Protein AF-A0A7S1D528-F1 (afdb_monomer_lite)

Secondary structure (DSSP, 8-state):
--SS-SEEEE-TTSEEEEEEEEE-TTS-EEEEEEEEEEE-SS-EEEEEE---SSSTTEEEEEETTS-EEEEE--HHHHHHHHHHH----TTTTTT--S--B-BTT-SS-BS-GGGTB--TTTT--TT-TTSPPPHHHHHHHSPPPEEEEE---SS--------SS---S----TT-

Radius of gyration: 17.5 Å; chains: 1; bounding box: 36×32×66 Å

Foldseek 3Di:
DAPPQWDWDFFQQQWIWIWGWFQDPVRDTDIDTQATQFRAPFGWQEKDAPADPQQHAWIWTFGQVQKIWIFGFALCSVLCSCQGRVDDCPPNRPPGQNWWFAAPPDRFTASDCVVRGDPPCVPVDPPCSDDRDDPVCRHGTRYTHTDDMDHDDPDGDNYDDDDNDDDDPPPDPVPD

pLDDT: mean 82.01, std 15.54, range [39.47, 97.5]

Structure (mmCIF, N/CA/C/O backbone):
data_AF-A0A7S1D528-F1
#
_entry.id   AF-A0A7S1D528-F1
#
loop_
_atom_site.group_PDB
_atom_site.id
_atom_site.type_symbol
_atom_site.label_atom_id
_atom_site.label_alt_id
_atom_site.label_comp_id
_atom_site.label_asym_id
_atom_site.label_entity_id
_atom_site.label_seq_id
_atom_site.pdbx_PDB_ins_code
_atom_site.Cartn_x
_atom_site.Cartn_y
_atom_site.Cartn_z
_atom_site.occupancy
_atom_site.B_iso_or_equiv
_atom_site.auth_seq_id
_atom_site.auth_comp_id
_atom_site.auth_asym_id
_atom_site.auth_atom_id
_atom_site.pdbx_PDB_model_num
ATOM 1 N N . ALA A 1 1 ? -8.514 2.076 -2.878 1.00 61.19 1 ALA A N 1
ATOM 2 C CA . ALA A 1 1 ? -9.758 2.437 -2.170 1.00 61.19 1 ALA A CA 1
ATOM 3 C C . ALA A 1 1 ? -10.877 2.529 -3.195 1.00 61.19 1 ALA A C 1
ATOM 5 O O . ALA A 1 1 ? -10.924 3.495 -3.941 1.00 61.19 1 ALA A O 1
ATOM 6 N N . PHE A 1 2 ? -11.713 1.496 -3.311 1.00 60.75 2 PHE A N 1
ATOM 7 C CA . PHE A 1 2 ? -12.738 1.449 -4.363 1.00 60.75 2 PHE A CA 1
ATOM 8 C C . PHE A 1 2 ? -13.886 2.442 -4.105 1.00 60.75 2 PHE A C 1
ATOM 10 O O . PHE A 1 2 ? -14.416 3.020 -5.044 1.00 60.75 2 PHE A O 1
ATOM 17 N N . ALA A 1 3 ? -14.220 2.693 -2.834 1.00 72.25 3 ALA A N 1
ATOM 18 C CA . ALA A 1 3 ? -15.329 3.566 -2.440 1.00 72.25 3 ALA A CA 1
ATOM 19 C C . ALA A 1 3 ? -14.932 4.627 -1.391 1.00 72.25 3 ALA A C 1
ATOM 21 O O . ALA A 1 3 ? -15.750 5.020 -0.568 1.00 72.25 3 ALA A O 1
ATOM 22 N N . GLY A 1 4 ? -13.664 5.063 -1.379 1.00 81.31 4 GLY A N 1
ATOM 23 C CA . GLY A 1 4 ? -13.178 6.036 -0.384 1.00 81.31 4 GLY A CA 1
ATOM 24 C C . GLY A 1 4 ? -13.053 5.478 1.041 1.00 81.31 4 GLY A C 1
ATOM 25 O O . GLY A 1 4 ? -13.053 6.232 2.002 1.00 81.31 4 GLY A O 1
ATOM 26 N N . GLU A 1 5 ? -12.944 4.157 1.170 1.00 86.69 5 GLU A N 1
ATOM 27 C CA . GLU A 1 5 ? -12.932 3.423 2.447 1.00 86.69 5 GLU A CA 1
ATOM 28 C C . GLU A 1 5 ? -11.671 3.667 3.297 1.00 86.69 5 GLU A C 1
ATOM 30 O O . GLU A 1 5 ? -11.678 3.477 4.507 1.00 86.69 5 GLU A O 1
ATOM 35 N N . TYR A 1 6 ? -10.572 4.065 2.658 1.00 92.75 6 TYR A N 1
ATOM 36 C CA . TYR A 1 6 ? -9.285 4.328 3.293 1.00 92.75 6 TYR A CA 1
ATOM 37 C C . TYR A 1 6 ? -8.448 5.251 2.400 1.00 92.75 6 TYR A C 1
ATOM 39 O O . TYR A 1 6 ? -8.694 5.373 1.195 1.00 92.75 6 TYR A O 1
ATOM 47 N N . LEU A 1 7 ? -7.435 5.875 2.989 1.00 94.94 7 LEU A N 1
ATOM 48 C CA . LEU A 1 7 ? -6.466 6.734 2.323 1.00 94.94 7 LEU A CA 1
ATOM 49 C C . LEU A 1 7 ? -5.149 5.978 2.129 1.00 94.94 7 LEU A C 1
ATOM 51 O O . LEU A 1 7 ? -4.706 5.228 2.996 1.00 94.94 7 LEU A O 1
ATOM 55 N N . LEU A 1 8 ? -4.515 6.195 0.982 1.00 95.88 8 LEU A N 1
ATOM 56 C CA . LEU A 1 8 ? -3.181 5.693 0.680 1.00 95.88 8 LEU A CA 1
ATOM 57 C C . LEU A 1 8 ? -2.238 6.874 0.500 1.00 95.88 8 LEU A C 1
ATOM 59 O O . LEU A 1 8 ? -2.582 7.833 -0.190 1.00 95.88 8 LEU A O 1
ATOM 63 N N . THR A 1 9 ? -1.051 6.786 1.085 1.00 97.00 9 THR A N 1
ATOM 64 C CA . THR A 1 9 ? -0.009 7.807 0.951 1.00 97.00 9 THR A CA 1
ATOM 65 C C . THR A 1 9 ? 1.320 7.158 0.616 1.00 97.00 9 THR A C 1
ATOM 67 O O . THR A 1 9 ? 1.606 6.064 1.095 1.00 97.00 9 THR A O 1
ATOM 70 N N . VAL A 1 10 ? 2.150 7.859 -0.147 1.00 97.38 10 VAL A N 1
ATOM 71 C CA . VAL A 1 10 ? 3.562 7.526 -0.366 1.00 97.38 10 VAL A CA 1
ATOM 72 C C . VAL A 1 10 ? 4.434 8.693 0.079 1.00 97.38 10 VAL A C 1
ATOM 74 O O . VAL A 1 10 ? 3.940 9.817 0.176 1.00 97.38 10 VAL A O 1
ATOM 77 N N . SER A 1 11 ? 5.695 8.423 0.398 1.00 96.19 11 SER A N 1
ATOM 78 C CA . SER A 1 11 ? 6.617 9.419 0.938 1.00 96.19 11 SER A CA 1
ATOM 79 C C . SER A 1 11 ? 8.074 9.096 0.582 1.00 96.19 11 SER A C 1
ATOM 81 O O . SER A 1 11 ? 8.428 7.956 0.267 1.00 96.19 11 SER A O 1
ATOM 83 N N . ASN A 1 12 ? 8.934 10.111 0.695 1.00 95.88 12 ASN A N 1
ATOM 84 C CA . ASN A 1 12 ? 10.395 10.016 0.599 1.00 95.88 12 ASN A CA 1
ATOM 85 C C . ASN A 1 12 ? 11.033 9.224 1.753 1.00 95.88 12 ASN A C 1
ATOM 87 O O . ASN A 1 12 ? 12.225 8.954 1.737 1.00 95.88 12 ASN A O 1
ATOM 91 N N . ASP A 1 13 ? 10.254 8.814 2.756 1.00 95.31 13 ASP A N 1
ATOM 92 C CA . ASP A 1 13 ? 10.697 7.825 3.747 1.00 95.31 13 ASP A CA 1
ATOM 93 C C . ASP A 1 13 ? 10.631 6.377 3.225 1.00 95.31 13 ASP A C 1
ATOM 95 O O . ASP A 1 13 ? 10.804 5.436 3.997 1.00 95.31 13 ASP A O 1
ATOM 99 N N . GLN A 1 14 ? 10.377 6.210 1.920 1.00 95.75 14 GLN A N 1
ATOM 100 C CA . GLN A 1 14 ? 10.372 4.932 1.207 1.00 95.75 14 GLN A CA 1
ATOM 101 C C . GLN A 1 14 ? 9.208 4.020 1.623 1.00 95.75 14 GLN A C 1
ATOM 103 O O . GLN A 1 14 ? 9.248 2.806 1.410 1.00 95.75 14 GLN A O 1
ATOM 108 N N . THR A 1 15 ? 8.137 4.593 2.190 1.00 95.94 15 THR A N 1
ATOM 109 C CA . THR A 1 15 ? 6.947 3.844 2.610 1.00 95.94 15 THR A CA 1
ATOM 110 C C . THR A 1 15 ? 5.689 4.235 1.845 1.00 95.94 15 THR A C 1
ATOM 112 O O . THR A 1 15 ? 5.389 5.407 1.609 1.00 95.94 15 THR A O 1
ATOM 115 N N . CYS A 1 16 ? 4.915 3.219 1.472 1.00 97.38 16 CYS A N 1
ATOM 116 C CA . CYS A 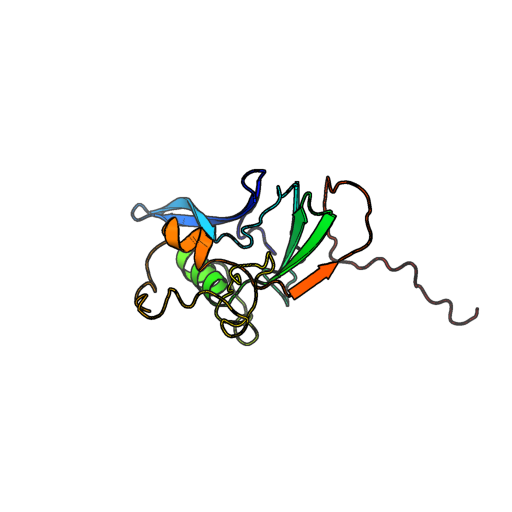1 16 ? 3.509 3.344 1.127 1.00 97.38 16 CYS A CA 1
ATOM 117 C C . CYS A 1 16 ? 2.713 2.984 2.376 1.00 97.38 16 CYS A C 1
ATOM 119 O O . CYS A 1 16 ? 2.921 1.904 2.924 1.00 97.38 16 CYS A O 1
ATOM 121 N N . ARG A 1 17 ? 1.791 3.846 2.803 1.00 97.50 17 ARG A N 1
ATOM 122 C CA . ARG A 1 17 ? 1.001 3.692 4.032 1.00 97.50 17 ARG A CA 1
ATOM 123 C C . ARG A 1 17 ? -0.487 3.671 3.719 1.00 97.50 17 ARG A C 1
ATOM 125 O O . ARG A 1 17 ? -0.956 4.388 2.834 1.00 97.50 17 ARG A O 1
ATOM 132 N N . LEU A 1 18 ? -1.219 2.854 4.463 1.00 96.31 18 LEU A N 1
ATOM 133 C CA . LEU A 1 18 ? -2.670 2.765 4.441 1.00 96.31 18 LEU A CA 1
ATOM 134 C C . LEU A 1 18 ? -3.224 3.341 5.740 1.00 96.31 18 LEU A C 1
ATOM 136 O O . LEU A 1 18 ? -2.932 2.833 6.821 1.00 96.31 18 LEU A O 1
ATOM 140 N N . TRP A 1 19 ? -4.084 4.345 5.611 1.00 95.81 19 TRP A N 1
ATOM 141 C CA . TRP A 1 19 ? -4.771 5.005 6.715 1.00 95.81 19 TRP A CA 1
ATOM 142 C C . TRP A 1 19 ? -6.266 4.752 6.620 1.00 95.81 19 TRP A C 1
ATOM 144 O O . TRP A 1 19 ? -6.842 4.941 5.550 1.00 95.81 19 TRP A O 1
ATOM 154 N N . ALA A 1 20 ? -6.914 4.379 7.716 1.00 93.88 20 ALA A N 1
ATOM 155 C CA . ALA A 1 20 ? -8.361 4.187 7.722 1.00 93.88 20 ALA A CA 1
ATOM 156 C C . ALA A 1 20 ? -8.996 4.727 9.013 1.00 93.88 20 ALA A C 1
ATOM 158 O O . ALA A 1 20 ? -8.311 4.817 10.041 1.00 93.88 20 ALA A O 1
ATOM 159 N N . PRO A 1 21 ? -10.287 5.098 8.970 1.00 92.19 21 PRO A N 1
ATOM 160 C CA . PRO A 1 21 ? -11.018 5.529 10.151 1.00 92.19 21 PRO A CA 1
ATOM 161 C C . PRO A 1 21 ? -11.249 4.346 11.092 1.00 92.19 21 PRO A C 1
ATOM 163 O O . PRO A 1 21 ? -11.752 3.309 10.679 1.00 92.19 21 PRO A O 1
ATOM 166 N N . VAL A 1 22 ? -10.913 4.508 12.367 1.00 90.50 22 VAL A N 1
ATOM 167 C CA . VAL A 1 22 ? -11.132 3.517 13.423 1.00 90.50 22 VAL A CA 1
ATOM 168 C C . VAL A 1 22 ? -11.979 4.132 14.524 1.00 90.50 22 VAL A C 1
ATOM 170 O O . VAL A 1 22 ? -11.759 5.273 14.941 1.00 90.50 22 VAL A O 1
ATOM 173 N N . LYS A 1 23 ? -12.949 3.371 15.034 1.00 86.75 23 LYS A N 1
ATOM 174 C CA . LYS A 1 23 ? -13.730 3.787 16.201 1.00 86.75 23 LYS A CA 1
ATOM 175 C C . LYS A 1 23 ? -12.905 3.630 17.474 1.00 86.75 23 LYS A C 1
ATOM 177 O O . LYS A 1 23 ? -12.508 2.528 17.843 1.00 86.75 23 LYS A O 1
ATOM 182 N N . SER A 1 24 ? -12.648 4.744 18.153 1.00 82.06 24 SER A N 1
ATOM 183 C CA . SER A 1 24 ? -12.014 4.732 19.473 1.00 82.06 24 SER A CA 1
ATOM 184 C C . SER A 1 24 ? -12.973 4.229 20.558 1.00 82.06 24 SER A C 1
ATOM 186 O O . SER A 1 24 ? -14.187 4.214 20.375 1.00 82.06 24 SER A O 1
ATOM 188 N N . VAL A 1 25 ? -12.434 3.938 21.747 1.00 80.81 25 VAL A N 1
ATOM 189 C CA . VAL A 1 25 ? -13.216 3.591 22.956 1.00 80.81 25 VAL A CA 1
ATOM 190 C C . VAL A 1 25 ? -14.259 4.665 23.308 1.00 80.81 25 VAL A C 1
ATOM 192 O O . VAL A 1 25 ? -15.269 4.379 23.938 1.00 80.81 25 VAL A O 1
ATOM 195 N N . SER A 1 26 ? -14.026 5.912 22.889 1.00 84.56 26 SER A N 1
ATOM 196 C CA . SER A 1 26 ? -14.948 7.034 23.094 1.00 84.56 26 SER A CA 1
ATOM 197 C C . SER A 1 26 ? -15.999 7.203 21.985 1.00 84.56 26 SER A C 1
ATOM 199 O O . SER A 1 26 ? -16.628 8.257 21.920 1.00 84.56 26 SER A O 1
ATOM 201 N N . GLU A 1 27 ? -16.146 6.224 21.080 1.00 82.00 27 GLU A N 1
ATOM 202 C CA . GLU A 1 27 ? -16.999 6.267 19.873 1.00 82.00 27 GLU A CA 1
ATOM 203 C C . GLU A 1 27 ? -16.666 7.409 18.895 1.00 82.00 27 GLU A C 1
ATOM 205 O O . GLU A 1 27 ? -17.393 7.671 17.937 1.00 82.00 27 GLU A O 1
ATOM 210 N N . LYS A 1 28 ? -15.534 8.090 19.098 1.00 88.62 28 LYS A N 1
ATOM 211 C CA . LYS A 1 28 ? -14.991 9.053 18.139 1.00 88.62 28 LYS A CA 1
ATOM 212 C C . LYS A 1 28 ? -14.183 8.329 17.077 1.00 88.62 28 LYS A C 1
ATOM 214 O O . LYS A 1 28 ? -13.365 7.469 17.415 1.00 88.62 28 LYS A O 1
ATOM 219 N N . GLU A 1 29 ? -14.385 8.727 15.829 1.00 89.69 29 GLU A N 1
ATOM 220 C CA . GLU A 1 29 ? -13.569 8.298 14.700 1.00 89.69 29 GLU A CA 1
ATOM 221 C C . GLU A 1 29 ? -12.180 8.942 14.775 1.00 89.69 29 GLU A C 1
ATOM 223 O O . GLU A 1 29 ? -12.050 10.157 14.941 1.00 89.69 29 GLU A O 1
ATOM 228 N N . VAL A 1 30 ? -11.144 8.115 14.665 1.00 92.06 30 VAL A N 1
ATOM 229 C CA . VAL A 1 30 ? -9.745 8.536 14.564 1.00 92.06 30 VAL A CA 1
ATOM 230 C C . VAL A 1 30 ? -9.093 7.830 13.384 1.00 92.06 30 VAL A C 1
ATOM 232 O O . VAL A 1 30 ? -9.333 6.649 13.158 1.00 92.06 30 VAL A O 1
ATOM 235 N N . TRP A 1 31 ? -8.271 8.541 12.620 1.00 93.12 31 TRP A N 1
ATOM 236 C CA . TRP A 1 31 ? -7.562 7.960 11.482 1.00 93.12 31 TRP A CA 1
ATOM 237 C C . TRP A 1 31 ? -6.231 7.387 11.944 1.00 93.12 31 TRP A C 1
ATOM 239 O O . TRP A 1 31 ? -5.423 8.101 12.537 1.00 93.12 31 TRP A O 1
ATOM 249 N N . LEU A 1 32 ? -6.016 6.100 11.684 1.00 93.75 32 LEU A N 1
ATOM 250 C CA . LEU A 1 32 ? -4.819 5.376 12.103 1.00 93.75 32 LEU A CA 1
ATOM 251 C C . LEU A 1 32 ? -4.155 4.700 10.907 1.00 93.75 32 LEU A C 1
ATOM 253 O O . LEU A 1 32 ? -4.828 4.306 9.952 1.00 93.75 32 LEU A O 1
ATOM 257 N N . GLU A 1 33 ? -2.834 4.558 10.978 1.00 95.31 33 GLU A N 1
ATOM 258 C CA . GLU A 1 33 ? -2.072 3.743 10.035 1.00 95.31 33 GLU A CA 1
ATOM 259 C C . GLU A 1 33 ? -2.346 2.266 10.330 1.00 95.31 33 GLU A C 1
ATOM 261 O O . GLU A 1 33 ? -2.093 1.794 11.438 1.00 95.31 33 GLU A O 1
ATOM 266 N N . LEU A 1 34 ? -2.890 1.542 9.351 1.00 94.00 34 LEU A N 1
ATOM 267 C CA . LEU A 1 34 ? -3.262 0.132 9.504 1.00 94.00 34 LEU A CA 1
ATOM 268 C C . LEU A 1 34 ? -2.339 -0.820 8.746 1.00 94.00 34 LEU A C 1
ATOM 270 O O . LEU A 1 34 ? -2.280 -2.003 9.075 1.00 94.00 34 LEU A O 1
ATOM 274 N N . ALA A 1 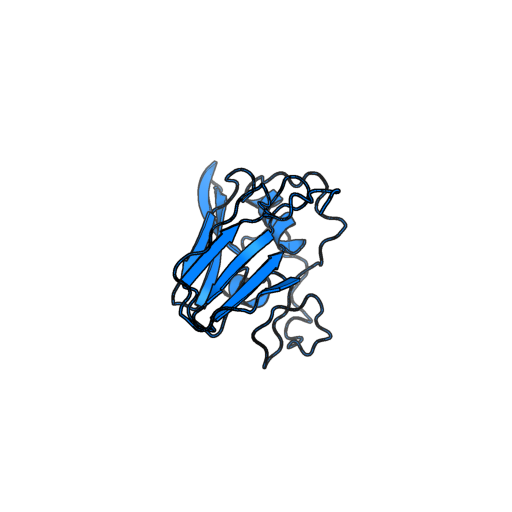35 ? -1.638 -0.332 7.724 1.00 94.88 35 ALA A N 1
ATOM 275 C CA . ALA A 1 35 ? -0.691 -1.142 6.975 1.00 94.88 35 ALA A CA 1
ATOM 276 C C . ALA A 1 35 ? 0.360 -0.288 6.264 1.00 94.88 35 ALA A C 1
ATOM 278 O O . ALA A 1 35 ? 0.104 0.865 5.913 1.00 94.88 35 ALA A O 1
ATOM 279 N N . ARG A 1 36 ? 1.502 -0.902 5.954 1.00 95.88 36 ARG A N 1
ATOM 280 C CA . ARG A 1 36 ? 2.476 -0.410 4.980 1.00 95.88 36 ARG A CA 1
ATOM 281 C C . ARG A 1 36 ? 2.510 -1.351 3.782 1.00 95.88 36 ARG A C 1
ATOM 283 O O . ARG A 1 36 ? 3.317 -2.274 3.784 1.00 95.88 36 ARG A O 1
ATOM 290 N N . PRO A 1 37 ? 1.660 -1.153 2.754 1.00 96.12 37 PRO A N 1
ATOM 291 C CA . PRO A 1 37 ? 1.657 -2.008 1.568 1.00 96.12 37 PRO A CA 1
ATOM 292 C C . PRO A 1 37 ? 3.038 -2.228 0.944 1.00 96.12 37 PRO A C 1
ATOM 294 O O . PRO A 1 37 ? 3.324 -3.322 0.463 1.00 96.12 37 PRO A O 1
ATOM 297 N N . GLN A 1 38 ? 3.900 -1.211 0.985 1.00 95.50 38 GLN A N 1
ATOM 298 C CA . GLN A 1 38 ? 5.264 -1.278 0.480 1.00 95.50 38 GLN A CA 1
ATOM 299 C C . GLN A 1 38 ? 6.208 -0.542 1.431 1.00 95.50 38 GLN A C 1
ATOM 301 O O . GLN A 1 38 ? 5.962 0.611 1.783 1.00 95.50 38 GLN A O 1
ATOM 306 N N . VAL A 1 39 ? 7.301 -1.203 1.798 1.00 93.38 39 VAL A N 1
ATOM 307 C CA . VAL A 1 39 ? 8.506 -0.578 2.346 1.00 93.38 39 VAL A CA 1
ATOM 308 C C . VAL A 1 39 ? 9.600 -0.852 1.326 1.00 93.38 39 VAL A C 1
ATOM 310 O O . VAL A 1 39 ? 9.816 -2.005 0.958 1.00 93.38 39 VAL A O 1
ATOM 313 N N . HIS A 1 40 ? 10.204 0.202 0.796 1.00 91.06 40 HIS A N 1
ATOM 314 C CA . HIS A 1 40 ? 11.130 0.126 -0.331 1.00 91.06 40 HIS A CA 1
ATOM 315 C C . HIS A 1 40 ? 12.527 0.612 0.060 1.00 91.06 40 HIS A C 1
ATOM 317 O O . HIS A 1 40 ? 12.73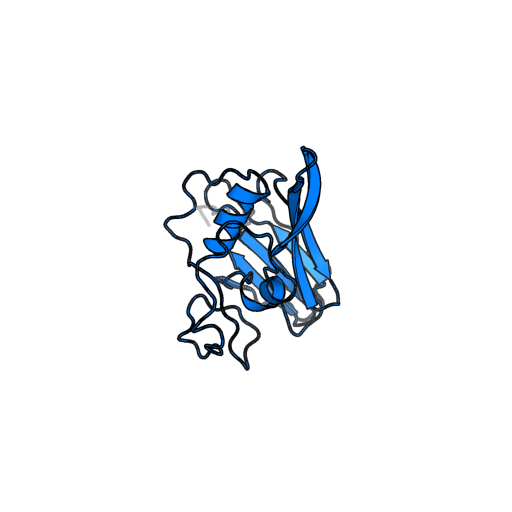4 1.072 1.176 1.00 91.06 40 HIS A O 1
ATOM 323 N N . GLY A 1 41 ? 13.479 0.499 -0.868 1.00 91.44 41 GLY A N 1
ATOM 324 C CA . GLY A 1 41 ? 14.820 1.092 -0.754 1.00 91.44 41 GLY A CA 1
ATOM 325 C C . GLY A 1 41 ? 14.997 2.397 -1.542 1.00 91.44 41 GLY A C 1
ATOM 326 O O . GLY A 1 41 ? 16.086 2.966 -1.554 1.00 91.44 41 GLY A O 1
ATOM 327 N N . TYR A 1 42 ? 13.945 2.842 -2.234 1.00 93.12 42 TYR A N 1
ATOM 328 C CA . TYR A 1 42 ? 13.915 4.063 -3.037 1.00 93.12 42 TYR A CA 1
ATOM 329 C C . TYR A 1 42 ? 12.722 4.919 -2.638 1.00 93.12 42 TYR A C 1
ATOM 331 O O . TYR A 1 42 ? 11.670 4.392 -2.262 1.00 93.12 42 TYR A O 1
ATOM 339 N N . ASP A 1 43 ? 12.874 6.230 -2.784 1.00 95.75 43 ASP A N 1
ATOM 340 C CA . ASP A 1 43 ? 11.818 7.198 -2.520 1.00 95.75 43 ASP A CA 1
ATOM 341 C C . ASP A 1 43 ? 10.595 6.889 -3.392 1.00 95.75 43 ASP A C 1
ATOM 343 O O . ASP A 1 43 ? 10.703 6.651 -4.601 1.00 95.75 43 ASP A O 1
ATOM 347 N N . LEU A 1 44 ? 9.419 6.846 -2.761 1.00 95.75 44 LEU A N 1
ATOM 348 C CA . LEU A 1 44 ? 8.160 6.609 -3.456 1.00 95.75 44 LEU A CA 1
ATOM 349 C C . LEU A 1 44 ? 7.562 7.952 -3.873 1.00 95.75 44 LEU A C 1
ATOM 351 O O . LEU A 1 44 ? 7.190 8.766 -3.030 1.00 95.75 44 LEU A O 1
ATOM 355 N N . ALA A 1 45 ? 7.434 8.158 -5.181 1.00 94.62 45 ALA A N 1
ATOM 356 C CA . ALA A 1 45 ? 7.019 9.431 -5.761 1.00 94.62 45 ALA A CA 1
ATOM 357 C C . ALA A 1 45 ? 5.535 9.460 -6.155 1.00 94.62 45 ALA A C 1
ATOM 359 O O . ALA A 1 45 ? 4.914 10.521 -6.181 1.00 94.62 45 ALA A O 1
ATOM 360 N N . ALA A 1 46 ? 4.943 8.304 -6.472 1.00 95.69 46 ALA A N 1
ATOM 361 C CA . ALA A 1 46 ? 3.581 8.246 -6.986 1.00 95.69 46 ALA A CA 1
ATOM 362 C C . ALA A 1 46 ? 2.821 6.996 -6.536 1.00 95.69 46 ALA A C 1
ATOM 364 O O . ALA A 1 46 ? 3.389 5.917 -6.367 1.00 95.69 46 ALA A O 1
ATOM 365 N N . ILE A 1 47 ? 1.503 7.140 -6.398 1.00 96.56 47 ILE A N 1
ATOM 366 C CA . ILE A 1 47 ? 0.582 6.044 -6.107 1.00 96.56 47 ILE A CA 1
ATOM 367 C C . ILE A 1 47 ? -0.753 6.259 -6.810 1.00 96.56 47 ILE A C 1
ATOM 369 O O . ILE A 1 47 ? -1.253 7.377 -6.901 1.00 96.56 47 ILE A O 1
ATOM 373 N N . THR A 1 48 ? -1.359 5.174 -7.279 1.00 95.12 48 THR A N 1
ATOM 374 C CA . THR A 1 48 ? -2.742 5.169 -7.751 1.00 95.12 48 THR A CA 1
ATOM 375 C C . THR A 1 48 ? -3.429 3.849 -7.404 1.00 95.12 48 THR A C 1
ATOM 377 O O . THR A 1 48 ? -2.784 2.831 -7.158 1.00 95.12 48 THR A O 1
ATOM 380 N N . SER A 1 49 ? -4.757 3.859 -7.343 1.00 92.88 49 SER A N 1
ATOM 381 C CA . SER A 1 49 ? -5.569 2.690 -7.001 1.00 92.88 49 SER A CA 1
ATOM 382 C C . SER A 1 49 ? -6.266 2.174 -8.251 1.00 92.88 49 SER A C 1
ATOM 384 O O . SER A 1 49 ? -7.142 2.848 -8.772 1.00 92.88 49 SER A O 1
ATOM 386 N N . VAL A 1 50 ? -5.965 0.941 -8.657 1.00 91.50 50 VAL A N 1
ATOM 387 C CA . VAL A 1 50 ? -6.651 0.234 -9.760 1.00 91.50 50 VAL A CA 1
ATOM 388 C C . VAL A 1 50 ? -7.721 -0.736 -9.243 1.00 91.50 50 VAL A C 1
ATOM 390 O O . VAL A 1 50 ? -8.128 -1.667 -9.932 1.00 91.50 50 VAL A O 1
ATOM 393 N N . SER A 1 51 ? -8.154 -0.540 -7.994 1.00 88.88 51 SER A N 1
ATOM 394 C CA . SER A 1 51 ? -9.190 -1.348 -7.348 1.00 88.88 51 SER A CA 1
ATOM 395 C C . SER A 1 51 ? -10.508 -1.287 -8.130 1.00 88.88 51 SER A C 1
ATOM 397 O O . SER A 1 51 ? -10.948 -0.210 -8.525 1.00 88.88 51 SER A O 1
ATOM 399 N N . THR A 1 52 ? -11.174 -2.429 -8.280 1.00 86.06 52 THR A N 1
ATOM 400 C CA . THR A 1 52 ? -12.490 -2.570 -8.926 1.00 86.06 52 THR A CA 1
ATOM 401 C C . THR A 1 52 ? -13.482 -3.241 -7.977 1.00 86.06 52 THR A C 1
ATOM 403 O O . THR A 1 52 ? -13.105 -3.679 -6.894 1.00 86.06 52 THR A O 1
ATOM 406 N N . GLN A 1 53 ? -14.745 -3.380 -8.388 1.00 80.31 53 GLN A N 1
ATOM 407 C CA . GLN A 1 53 ? -15.756 -4.101 -7.605 1.00 80.31 53 GLN A CA 1
ATOM 408 C C . GLN A 1 53 ? -15.425 -5.592 -7.393 1.00 80.31 53 GLN A C 1
ATOM 410 O O . GLN A 1 53 ? -15.862 -6.169 -6.403 1.00 80.31 53 GLN A O 1
ATOM 415 N N . HIS A 1 54 ? -14.671 -6.207 -8.314 1.00 78.56 54 HIS A N 1
ATOM 416 C CA . HIS A 1 54 ? -14.325 -7.636 -8.282 1.00 78.56 54 HIS A CA 1
ATOM 417 C C . HIS A 1 54 ? -12.926 -7.909 -7.721 1.00 78.56 54 HIS A C 1
ATOM 419 O O . HIS A 1 54 ? -12.662 -9.009 -7.256 1.00 78.56 54 HIS A O 1
ATOM 425 N N . HIS A 1 55 ? -12.046 -6.909 -7.762 1.00 80.94 55 HIS A N 1
ATOM 426 C CA . HIS A 1 55 ? -10.703 -6.952 -7.193 1.00 80.94 55 HIS A CA 1
ATOM 427 C C . HIS A 1 55 ? -10.498 -5.679 -6.385 1.00 80.94 55 HIS A C 1
ATOM 429 O O . HIS A 1 55 ? -10.030 -4.658 -6.907 1.00 80.94 55 HIS A O 1
ATOM 435 N N . ARG A 1 56 ? -10.941 -5.702 -5.126 1.00 82.38 56 ARG A N 1
ATOM 436 C CA . ARG A 1 56 ? -10.807 -4.544 -4.244 1.00 82.38 56 ARG A CA 1
ATOM 437 C C . ARG A 1 56 ? -9.355 -4.509 -3.760 1.00 82.38 56 ARG A C 1
ATOM 439 O O . ARG A 1 56 ? -8.659 -5.510 -3.771 1.00 82.38 56 ARG A O 1
ATOM 446 N N . HIS A 1 57 ? -8.838 -3.351 -3.381 1.00 90.81 57 HIS A N 1
ATOM 447 C CA . HIS A 1 57 ? -7.495 -3.252 -2.790 1.00 90.81 57 HIS A CA 1
ATOM 448 C C . HIS A 1 57 ? -6.308 -3.654 -3.688 1.00 90.81 57 HIS A C 1
ATOM 450 O O . HIS A 1 57 ? -5.312 -4.179 -3.200 1.00 90.81 57 HIS A O 1
ATOM 456 N N . THR A 1 58 ? -6.362 -3.325 -4.977 1.00 92.94 58 THR A N 1
ATOM 457 C CA . THR A 1 58 ? -5.173 -3.338 -5.842 1.00 92.94 58 THR A CA 1
ATOM 458 C C . THR A 1 58 ? -4.663 -1.916 -6.052 1.00 92.94 58 THR A C 1
ATOM 460 O O . THR A 1 58 ? -5.440 -1.000 -6.363 1.00 92.94 58 THR A O 1
ATOM 463 N N . ILE A 1 59 ? -3.360 -1.724 -5.860 1.00 95.44 59 ILE A N 1
ATOM 464 C CA . ILE A 1 59 ? -2.682 -0.428 -5.957 1.00 95.44 59 ILE A CA 1
ATOM 465 C C . ILE A 1 59 ? -1.459 -0.529 -6.859 1.00 95.44 59 ILE A C 1
ATOM 467 O O . ILE A 1 59 ? -0.912 -1.607 -7.083 1.00 95.44 59 ILE A O 1
ATOM 471 N N . VAL A 1 60 ? -1.032 0.620 -7.362 1.00 96.44 60 VAL A N 1
ATOM 472 C CA . VAL A 1 60 ? 0.156 0.769 -8.191 1.00 96.44 60 VAL A CA 1
ATOM 473 C C . VAL A 1 60 ? 1.009 1.880 -7.600 1.00 96.44 60 VAL A C 1
ATOM 475 O O . VAL A 1 60 ? 0.493 2.972 -7.359 1.00 96.44 60 VAL A O 1
ATOM 478 N N . THR A 1 61 ? 2.290 1.614 -7.376 1.00 96.69 61 THR A N 1
ATOM 479 C CA . THR A 1 61 ? 3.258 2.598 -6.880 1.00 96.69 61 THR A CA 1
ATOM 480 C C . THR A 1 61 ? 4.359 2.840 -7.905 1.00 96.69 61 THR A C 1
ATOM 482 O O . THR A 1 61 ? 4.645 1.993 -8.756 1.00 96.69 61 THR A O 1
ATOM 485 N N . GLY A 1 62 ? 4.956 4.026 -7.837 1.00 95.81 62 GLY A N 1
ATOM 486 C CA . GLY A 1 62 ? 6.122 4.419 -8.615 1.00 95.81 62 GLY A CA 1
ATOM 487 C C . GLY A 1 62 ? 7.184 5.005 -7.694 1.00 95.81 62 GLY A C 1
ATOM 488 O O . GLY A 1 62 ? 6.864 5.787 -6.796 1.00 95.81 62 GLY A O 1
ATOM 489 N N . ALA A 1 63 ? 8.432 4.611 -7.926 1.00 94.00 63 ALA A N 1
ATOM 490 C CA . ALA A 1 63 ? 9.590 5.004 -7.134 1.00 94.00 63 ALA A CA 1
ATOM 491 C C . ALA A 1 63 ? 10.723 5.547 -8.015 1.00 94.00 63 ALA A C 1
ATOM 493 O O . ALA A 1 63 ? 10.744 5.299 -9.224 1.00 94.00 63 ALA A O 1
ATOM 494 N N . ASP A 1 64 ? 11.720 6.173 -7.391 1.00 92.81 64 ASP A N 1
ATOM 495 C CA . ASP A 1 64 ? 12.948 6.650 -8.053 1.00 92.81 64 ASP A CA 1
ATOM 496 C C . ASP A 1 64 ? 13.791 5.531 -8.688 1.00 92.81 64 ASP A C 1
ATOM 498 O O . ASP A 1 64 ? 14.653 5.783 -9.531 1.00 92.81 64 ASP A O 1
ATOM 502 N N . GLU A 1 65 ? 13.489 4.274 -8.352 1.00 91.31 65 GLU A N 1
ATOM 503 C CA . GLU A 1 65 ? 13.970 3.076 -9.050 1.00 91.31 65 GLU A CA 1
ATOM 504 C C . GLU A 1 65 ? 13.608 3.073 -10.546 1.00 91.31 65 GLU A C 1
ATOM 506 O O . GLU A 1 65 ? 14.235 2.366 -11.333 1.00 91.31 65 GLU A O 1
ATOM 511 N N . LYS A 1 66 ? 12.610 3.872 -10.954 1.00 91.12 66 LYS A N 1
ATOM 512 C CA . LYS A 1 66 ? 12.046 3.869 -12.312 1.00 91.12 66 LYS A CA 1
ATOM 513 C C . LYS A 1 66 ? 11.445 2.507 -12.647 1.00 91.12 66 LYS A C 1
ATOM 515 O O . LYS A 1 66 ? 11.534 2.026 -13.777 1.00 91.12 66 LYS A O 1
ATOM 520 N N . GLU A 1 67 ? 10.792 1.903 -11.659 1.00 90.69 67 GLU A N 1
ATOM 521 C CA . GLU A 1 67 ? 9.907 0.754 -11.817 1.00 90.69 67 GLU A CA 1
ATOM 522 C C . GLU A 1 67 ? 8.516 1.120 -11.301 1.00 90.69 67 GLU A C 1
ATOM 524 O O . GLU A 1 67 ? 8.369 1.766 -10.261 1.00 90.69 67 GLU A O 1
ATOM 529 N N . ILE A 1 68 ? 7.492 0.668 -12.023 1.00 94.69 68 ILE A N 1
ATOM 530 C CA . ILE A 1 68 ? 6.108 0.731 -11.562 1.00 94.69 68 ILE A CA 1
ATOM 531 C C . ILE A 1 68 ? 5.743 -0.649 -11.021 1.00 94.69 68 ILE A C 1
ATOM 533 O O . ILE A 1 68 ? 5.877 -1.656 -11.722 1.00 94.69 68 ILE A O 1
ATOM 537 N N . ARG A 1 69 ? 5.271 -0.704 -9.777 1.00 95.00 69 ARG A N 1
ATOM 538 C CA . ARG A 1 69 ? 4.988 -1.954 -9.061 1.00 95.00 69 ARG A CA 1
ATOM 539 C C . ARG A 1 69 ? 3.510 -2.037 -8.716 1.00 95.00 69 ARG A C 1
ATOM 541 O O . ARG A 1 69 ? 2.896 -1.044 -8.335 1.00 95.00 69 ARG A O 1
ATOM 548 N N . VAL A 1 70 ? 2.927 -3.221 -8.884 1.00 96.06 70 VAL A N 1
ATOM 549 C CA . VAL A 1 70 ? 1.514 -3.488 -8.595 1.00 96.06 70 VAL A CA 1
ATOM 550 C C . VAL A 1 70 ? 1.427 -4.383 -7.373 1.00 96.06 70 VAL A C 1
ATOM 552 O O . VAL A 1 70 ? 2.021 -5.461 -7.357 1.00 96.06 70 VAL A O 1
ATOM 555 N N . PHE A 1 71 ? 0.640 -3.958 -6.393 1.00 96.38 71 PHE A N 1
ATOM 556 C CA . PHE A 1 71 ? 0.428 -4.670 -5.141 1.00 96.38 71 PHE A CA 1
ATOM 557 C C . PHE A 1 71 ? -1.046 -4.999 -4.958 1.00 96.38 71 PHE A C 1
ATOM 559 O O . PHE A 1 71 ? -1.917 -4.202 -5.319 1.00 96.38 71 PHE A O 1
ATOM 566 N N . ASP A 1 72 ? -1.316 -6.152 -4.362 1.00 94.69 72 ASP A N 1
ATOM 567 C CA . ASP A 1 72 ? -2.665 -6.574 -3.995 1.00 94.69 72 ASP A CA 1
ATOM 568 C C . ASP A 1 72 ? -2.741 -6.832 -2.492 1.00 94.69 72 ASP A C 1
ATOM 570 O O . ASP A 1 72 ? -1.788 -7.345 -1.917 1.00 94.69 72 ASP A O 1
ATOM 574 N N . ALA A 1 73 ? -3.833 -6.458 -1.829 1.00 93.94 73 ALA A N 1
ATOM 575 C CA . ALA A 1 73 ? -3.910 -6.618 -0.379 1.00 93.94 73 ALA A CA 1
ATOM 576 C C . ALA A 1 73 ? -3.898 -8.097 0.044 1.00 93.94 73 ALA A C 1
ATOM 578 O O . ALA A 1 73 ? -4.615 -8.918 -0.535 1.00 93.94 73 ALA A O 1
ATOM 579 N N . PRO A 1 74 ? -3.156 -8.466 1.095 1.00 93.12 74 PRO A N 1
ATOM 580 C CA . PRO A 1 74 ? -3.252 -9.795 1.665 1.00 93.12 74 PRO A CA 1
ATOM 581 C C . PRO A 1 74 ? -4.534 -9.933 2.498 1.00 93.12 74 PRO A C 1
ATOM 583 O O . PRO A 1 74 ? -5.141 -8.942 2.922 1.00 93.12 74 PRO A O 1
ATOM 586 N N . LEU A 1 75 ? -4.918 -11.175 2.786 1.00 91.06 75 LEU A N 1
ATOM 587 C CA . LEU A 1 75 ? -6.087 -11.502 3.602 1.00 91.06 75 LEU A CA 1
ATOM 588 C C . LEU A 1 75 ? -6.033 -10.827 4.981 1.00 91.06 75 LEU A C 1
ATOM 590 O O . LEU A 1 75 ? -7.044 -10.295 5.437 1.00 91.06 75 LEU A O 1
ATOM 594 N N . SER A 1 76 ? -4.855 -10.784 5.606 1.00 89.62 76 SER A N 1
ATOM 595 C CA . SER A 1 76 ? -4.624 -10.108 6.891 1.00 89.62 76 SER A CA 1
ATOM 596 C C . SER A 1 76 ? -5.006 -8.622 6.873 1.00 89.62 76 SER A C 1
ATOM 598 O O . SER A 1 76 ? -5.696 -8.150 7.775 1.00 89.62 76 SER A O 1
ATOM 600 N N . THR A 1 77 ? -4.642 -7.875 5.823 1.00 91.50 77 THR A N 1
ATOM 601 C CA . THR A 1 77 ? -5.040 -6.460 5.693 1.00 91.50 77 THR A CA 1
ATOM 602 C C . THR A 1 77 ? -6.548 -6.324 5.511 1.00 91.50 77 THR A C 1
ATOM 604 O O . THR A 1 77 ? -7.171 -5.454 6.116 1.00 91.50 77 THR A O 1
ATOM 607 N N . VAL A 1 78 ? -7.148 -7.191 4.692 1.00 90.88 78 VAL A N 1
ATOM 608 C CA . VAL A 1 78 ? -8.595 -7.182 4.442 1.00 90.88 78 VAL A CA 1
ATOM 609 C C . VAL A 1 78 ? -9.376 -7.417 5.742 1.00 90.88 78 VAL A C 1
ATOM 611 O O . VAL A 1 78 ? -10.338 -6.703 6.013 1.00 90.88 78 VAL A O 1
ATOM 614 N N . GLN A 1 79 ? -8.928 -8.352 6.583 1.00 89.31 79 GLN A N 1
ATOM 615 C CA . GLN A 1 79 ? -9.522 -8.608 7.899 1.00 89.31 79 GLN A CA 1
ATOM 616 C C . GLN A 1 79 ? -9.380 -7.411 8.849 1.00 89.31 79 GLN A C 1
ATOM 618 O O . GLN A 1 79 ? -10.343 -7.053 9.524 1.00 89.31 79 GLN A O 1
ATOM 623 N N . ILE A 1 80 ? -8.214 -6.756 8.876 1.00 89.12 80 ILE A N 1
ATOM 624 C CA . ILE A 1 80 ? -7.999 -5.549 9.690 1.00 89.12 80 ILE A CA 1
ATOM 625 C C . ILE A 1 80 ? -8.938 -4.419 9.248 1.00 89.12 80 ILE A C 1
ATOM 627 O O . ILE A 1 80 ? -9.529 -3.750 10.092 1.00 89.12 80 ILE A O 1
ATOM 631 N N . LEU A 1 81 ? -9.123 -4.214 7.942 1.00 89.56 81 LEU A N 1
ATOM 632 C CA . LEU A 1 81 ? -10.009 -3.167 7.420 1.00 89.56 81 LEU A CA 1
ATOM 633 C C . LEU A 1 81 ? -11.484 -3.414 7.743 1.00 89.56 81 LEU A C 1
ATOM 635 O O . LEU A 1 81 ? -12.216 -2.468 8.030 1.00 89.56 81 LEU A O 1
ATOM 639 N N . GLU A 1 82 ? -11.927 -4.668 7.742 1.00 87.75 82 GLU A N 1
ATOM 640 C CA . GLU A 1 82 ? -13.272 -5.017 8.209 1.00 87.75 82 GLU A CA 1
ATOM 641 C C . GLU A 1 82 ? -13.450 -4.730 9.694 1.00 87.75 82 GLU A C 1
ATOM 643 O O . GLU A 1 82 ? -14.442 -4.126 10.093 1.00 87.75 82 GLU A O 1
ATOM 648 N N . GLN A 1 83 ? -12.496 -5.177 10.511 1.00 86.50 83 GLN A N 1
ATOM 649 C CA . GLN A 1 83 ? -12.604 -5.114 11.964 1.00 86.50 83 GLN A CA 1
ATOM 650 C C . GLN A 1 83 ? -12.447 -3.686 12.488 1.00 86.50 83 GLN A C 1
ATOM 652 O O . GLN A 1 83 ? -13.218 -3.253 13.341 1.00 86.50 83 GLN A O 1
ATOM 657 N N . ALA A 1 84 ? -11.449 -2.958 11.987 1.00 84.88 84 ALA A N 1
ATOM 658 C CA . ALA A 1 84 ? -11.084 -1.642 12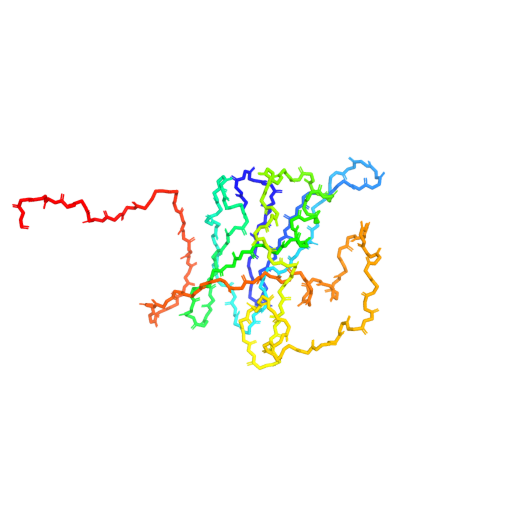.493 1.00 84.88 84 ALA A CA 1
ATOM 659 C C . ALA A 1 84 ? -11.851 -0.513 11.795 1.00 84.88 84 ALA A C 1
ATOM 661 O O . ALA A 1 84 ? -12.238 0.447 12.458 1.00 84.88 84 ALA A O 1
ATOM 662 N N . ALA A 1 85 ? -12.091 -0.637 10.484 1.00 83.12 85 ALA A N 1
ATOM 663 C CA . ALA A 1 85 ? -12.624 0.439 9.646 1.00 83.12 85 ALA A CA 1
ATOM 664 C C . ALA A 1 85 ? -13.980 0.132 8.993 1.00 83.12 85 ALA A C 1
ATOM 666 O O . ALA A 1 85 ? -14.459 0.918 8.177 1.00 83.12 85 ALA A O 1
ATOM 667 N N . ASN A 1 86 ? -14.616 -0.994 9.342 1.00 80.06 86 ASN A N 1
ATOM 668 C CA . ASN A 1 86 ? -15.925 -1.405 8.825 1.00 80.06 86 ASN A CA 1
ATOM 669 C C . ASN A 1 86 ? -16.010 -1.388 7.281 1.00 80.06 86 ASN A C 1
ATOM 671 O O . ASN A 1 86 ? -17.046 -1.059 6.699 1.00 80.06 86 ASN A O 1
ATOM 675 N N . CYS A 1 87 ? -14.903 -1.720 6.609 1.00 79.50 87 CYS A N 1
ATOM 676 C CA . CYS A 1 87 ? -14.832 -1.812 5.152 1.00 79.50 87 CYS A CA 1
ATOM 677 C C . CYS A 1 87 ? -15.482 -3.120 4.677 1.00 79.50 87 CYS A C 1
ATOM 679 O O . CYS A 1 87 ? -15.119 -4.195 5.147 1.00 79.50 87 CYS A O 1
ATOM 681 N N . ALA A 1 88 ? -16.426 -3.066 3.736 1.00 71.62 88 ALA A N 1
ATOM 682 C CA . ALA A 1 88 ? -17.143 -4.260 3.277 1.00 71.62 88 ALA A CA 1
ATOM 683 C C . ALA A 1 88 ? -16.325 -5.067 2.252 1.00 71.62 88 ALA A C 1
ATOM 685 O O . ALA A 1 88 ? -15.902 -4.526 1.231 1.00 71.62 88 ALA A O 1
ATOM 686 N N . THR A 1 89 ? -16.175 -6.381 2.450 1.00 66.81 89 THR A N 1
ATOM 687 C CA . THR A 1 89 ? -15.281 -7.213 1.612 1.00 66.81 89 THR A CA 1
ATOM 688 C C . THR A 1 89 ? -15.964 -8.063 0.551 1.00 66.81 89 THR A C 1
ATOM 690 O O . THR A 1 89 ? -15.265 -8.658 -0.255 1.00 66.81 89 THR A O 1
ATOM 693 N N . ASN A 1 90 ? -17.299 -8.125 0.498 1.00 66.44 90 ASN A N 1
ATOM 694 C CA . ASN A 1 90 ? -18.095 -8.770 -0.566 1.00 66.44 90 ASN A CA 1
ATOM 695 C C . ASN A 1 90 ? -17.505 -10.072 -1.173 1.00 66.44 90 ASN A C 1
ATOM 697 O O . ASN A 1 90 ? -17.553 -10.266 -2.385 1.00 66.44 90 ASN A O 1
ATOM 701 N N . GLY A 1 91 ? -16.957 -10.979 -0.354 1.00 65.19 91 GLY A N 1
ATOM 702 C CA . GLY A 1 91 ? -16.437 -12.275 -0.822 1.00 65.19 91 GLY A CA 1
ATOM 703 C C . GLY A 1 91 ? -15.003 -12.274 -1.378 1.00 65.19 91 GLY A C 1
ATOM 704 O O . GLY A 1 91 ? -14.523 -13.319 -1.807 1.00 65.19 91 GLY A O 1
ATOM 705 N N . ASP A 1 92 ? -14.280 -11.157 -1.293 1.00 72.12 92 ASP A N 1
ATOM 706 C CA . ASP A 1 92 ? -12.916 -10.932 -1.810 1.00 72.12 92 ASP A CA 1
ATOM 707 C C . ASP A 1 92 ? -11.793 -11.607 -0.981 1.00 72.12 92 ASP A C 1
ATOM 709 O O . ASP A 1 92 ? -10.649 -11.165 -0.951 1.00 72.12 92 ASP A O 1
ATOM 713 N N . LYS A 1 93 ? -12.108 -12.666 -0.228 1.00 77.44 93 LYS A N 1
ATOM 714 C CA . LYS A 1 93 ? -11.160 -13.308 0.705 1.00 77.44 93 LYS A CA 1
ATOM 715 C C . LYS A 1 93 ? -10.546 -14.593 0.167 1.00 77.44 93 LYS A C 1
ATOM 717 O O . LYS A 1 93 ? -9.402 -14.895 0.482 1.00 77.44 93 LYS A O 1
ATOM 722 N N . ALA A 1 94 ? -11.300 -15.361 -0.619 1.00 72.19 94 ALA A N 1
ATOM 723 C CA . ALA A 1 94 ? -10.956 -16.749 -0.934 1.00 72.19 94 ALA A CA 1
ATOM 724 C C . ALA A 1 94 ? -9.698 -16.907 -1.809 1.00 72.19 94 ALA A C 1
ATOM 726 O O . ALA A 1 94 ? -9.046 -17.943 -1.748 1.00 72.19 94 ALA A O 1
ATOM 727 N N . SER A 1 95 ? -9.356 -15.898 -2.614 1.00 81.88 95 SER A N 1
ATOM 728 C CA . SER A 1 95 ? -8.213 -15.927 -3.535 1.00 81.88 95 SER A CA 1
ATOM 729 C C . SER A 1 95 ? -6.967 -15.206 -3.015 1.00 81.88 95 SER A C 1
ATOM 731 O O . SER A 1 95 ? -5.959 -15.170 -3.719 1.00 81.88 95 SER A O 1
ATOM 733 N N . ARG A 1 96 ? -7.025 -14.590 -1.827 1.00 88.56 96 ARG A N 1
ATOM 734 C CA . ARG A 1 96 ? -5.924 -13.779 -1.292 1.00 88.56 96 ARG A CA 1
ATOM 735 C C . ARG A 1 96 ? -4.943 -14.631 -0.511 1.00 88.56 96 ARG A C 1
ATOM 737 O O . ARG A 1 96 ? -5.329 -15.526 0.236 1.00 88.56 96 ARG A O 1
ATOM 744 N N . VAL A 1 97 ? -3.666 -14.299 -0.649 1.00 90.50 97 VAL A N 1
ATOM 745 C CA . VAL A 1 97 ? -2.612 -14.869 0.194 1.00 90.50 97 VAL A CA 1
ATOM 746 C C . VAL A 1 97 ? -2.702 -14.286 1.600 1.00 90.50 97 VAL A C 1
ATOM 748 O O . VAL A 1 97 ? -3.177 -13.164 1.780 1.00 90.50 97 VAL A O 1
ATOM 751 N N . ASP A 1 98 ? -2.261 -15.042 2.602 1.00 87.75 98 ASP A N 1
ATOM 752 C CA . ASP A 1 98 ? -2.411 -14.657 4.010 1.00 87.75 98 ASP A CA 1
ATOM 753 C C . ASP A 1 98 ? -1.682 -13.341 4.338 1.00 87.75 98 ASP A C 1
ATOM 755 O O . ASP A 1 98 ? -2.232 -12.436 4.975 1.00 87.75 98 ASP A O 1
ATOM 759 N N . ARG A 1 99 ? -0.451 -13.212 3.833 1.00 88.31 99 ARG A N 1
ATOM 760 C CA . ARG A 1 99 ? 0.460 -12.084 4.060 1.00 88.31 99 ARG A CA 1
ATOM 761 C C . ARG A 1 99 ? 1.584 -12.067 3.027 1.00 88.31 99 ARG A C 1
ATOM 763 O O . ARG A 1 99 ? 1.796 -13.055 2.328 1.00 88.31 99 ARG A O 1
ATOM 770 N N . ALA A 1 100 ? 2.313 -10.955 2.969 1.00 90.81 100 ALA A N 1
ATOM 771 C CA . ALA A 1 100 ? 3.538 -10.847 2.188 1.00 90.81 100 ALA A CA 1
ATOM 772 C C . ALA A 1 100 ? 4.799 -10.942 3.055 1.00 90.81 100 ALA A C 1
ATOM 774 O O . ALA A 1 100 ? 4.756 -10.811 4.285 1.00 90.81 100 ALA A O 1
ATOM 775 N N . TYR A 1 101 ? 5.925 -11.144 2.380 1.00 86.75 101 TYR A N 1
ATOM 776 C CA . TYR A 1 101 ? 7.256 -11.275 2.955 1.00 86.75 101 TYR A CA 1
ATOM 777 C C . TYR A 1 101 ? 8.269 -10.525 2.088 1.00 86.75 101 TYR A C 1
ATOM 779 O O . TYR A 1 101 ? 8.161 -10.546 0.865 1.00 86.75 101 TYR A O 1
ATOM 787 N N . ILE A 1 102 ? 9.261 -9.879 2.698 1.00 83.19 102 ILE A N 1
ATOM 788 C CA . ILE A 1 102 ? 10.399 -9.301 1.971 1.00 83.19 102 ILE A CA 1
ATOM 789 C C . ILE A 1 102 ? 11.619 -10.206 2.198 1.00 83.19 102 ILE A C 1
ATOM 791 O O . ILE A 1 102 ? 11.952 -10.473 3.355 1.00 83.19 102 ILE A O 1
ATOM 795 N N . PRO A 1 103 ? 12.279 -10.696 1.135 1.00 77.88 103 PRO A N 1
ATOM 796 C CA . PRO A 1 103 ? 13.533 -11.434 1.260 1.00 77.88 103 PRO A CA 1
ATOM 797 C C . PRO A 1 103 ? 14.688 -10.501 1.644 1.00 77.88 103 PRO A C 1
ATOM 799 O O . PRO A 1 103 ? 14.712 -9.348 1.218 1.00 77.88 103 PRO A O 1
ATOM 802 N N . SER A 1 104 ? 15.687 -10.999 2.382 1.00 73.62 104 SER A N 1
ATOM 803 C CA . SER A 1 104 ? 16.745 -10.176 3.009 1.00 73.62 104 SER A CA 1
ATOM 804 C C . SER A 1 104 ? 17.541 -9.296 2.031 1.00 73.62 104 SER A C 1
ATOM 806 O O . SER A 1 104 ? 18.107 -8.280 2.424 1.00 73.62 104 SER A O 1
ATOM 808 N N . LEU A 1 105 ? 17.603 -9.688 0.755 1.00 72.00 105 LEU A N 1
ATOM 809 C CA . LEU A 1 105 ? 18.337 -8.988 -0.306 1.00 72.00 105 LEU A CA 1
ATOM 810 C C . LEU A 1 105 ? 17.432 -8.422 -1.411 1.00 72.00 105 LEU A C 1
ATOM 812 O O . LEU A 1 105 ? 17.938 -7.844 -2.372 1.00 72.00 105 LEU A O 1
ATOM 816 N N . GLY A 1 106 ? 16.115 -8.624 -1.334 1.00 78.44 106 GLY A N 1
ATOM 817 C CA . GLY A 1 106 ? 15.198 -8.231 -2.402 1.00 78.44 106 GLY A CA 1
ATOM 818 C C . GLY A 1 106 ? 14.307 -7.058 -2.017 1.00 78.44 106 GLY A C 1
ATOM 819 O O . GLY A 1 106 ? 13.909 -6.902 -0.874 1.00 78.44 106 GLY A O 1
ATOM 820 N N . LEU A 1 107 ? 13.939 -6.261 -3.019 1.00 81.31 107 LEU A N 1
ATOM 821 C CA . LEU A 1 107 ? 13.029 -5.117 -2.881 1.00 81.31 107 LEU A CA 1
ATOM 822 C C . LEU A 1 107 ? 11.591 -5.446 -3.325 1.00 81.31 107 LEU A C 1
ATOM 824 O O . LEU A 1 107 ? 10.823 -4.560 -3.690 1.00 81.31 107 LEU A O 1
ATOM 828 N N . SER A 1 108 ? 11.252 -6.730 -3.441 1.00 86.38 108 SER A N 1
ATOM 829 C CA . SER A 1 108 ? 9.972 -7.214 -3.975 1.00 86.38 108 SER A CA 1
ATOM 830 C C . SER A 1 108 ? 9.265 -8.018 -2.898 1.00 86.38 108 SER A C 1
ATOM 832 O O . SER A 1 108 ? 9.817 -8.997 -2.392 1.00 86.38 108 SER A O 1
ATOM 834 N N . ASN A 1 109 ? 8.039 -7.613 -2.575 1.00 90.69 109 ASN A N 1
ATOM 835 C CA . ASN A 1 109 ? 7.205 -8.309 -1.607 1.00 90.69 109 ASN A CA 1
ATOM 836 C C . ASN A 1 109 ? 6.700 -9.622 -2.219 1.00 90.69 109 ASN A C 1
ATOM 838 O O . ASN A 1 109 ? 5.978 -9.615 -3.216 1.00 90.69 109 ASN A O 1
ATOM 842 N N . LYS A 1 110 ? 7.052 -10.753 -1.616 1.00 89.31 110 LYS A N 1
ATOM 843 C CA . LYS A 1 110 ? 6.658 -12.100 -2.034 1.00 89.31 110 LYS A CA 1
ATOM 844 C C . LYS A 1 110 ? 5.449 -12.603 -1.268 1.00 89.31 110 LYS A C 1
ATOM 846 O O . LYS A 1 110 ? 5.212 -12.226 -0.126 1.00 89.31 110 LYS A O 1
ATOM 851 N N . ALA A 1 111 ? 4.691 -13.478 -1.915 1.00 85.19 111 ALA A N 1
ATOM 852 C CA . ALA A 1 111 ? 3.498 -14.096 -1.350 1.00 85.19 111 ALA A CA 1
ATOM 853 C C . ALA A 1 111 ? 3.792 -15.347 -0.497 1.00 85.19 111 ALA A C 1
ATOM 855 O O . ALA A 1 111 ? 2.891 -15.841 0.177 1.00 85.19 111 ALA A O 1
ATOM 856 N N . SER A 1 112 ? 5.026 -15.862 -0.531 1.00 80.19 112 SER A N 1
ATOM 857 C CA . SER A 1 112 ? 5.472 -17.021 0.248 1.00 80.19 112 SER A CA 1
ATOM 858 C C . SER A 1 112 ? 6.754 -16.700 1.015 1.00 80.19 112 SER A C 1
ATOM 860 O O . SER A 1 112 ? 7.591 -15.937 0.534 1.00 80.19 112 SER A O 1
ATOM 862 N N . ALA A 1 113 ? 6.904 -17.294 2.200 1.00 70.25 113 ALA A N 1
ATOM 863 C CA . ALA A 1 113 ? 8.119 -17.199 3.010 1.00 70.25 113 ALA A CA 1
ATOM 864 C C . ALA A 1 113 ? 9.277 -18.036 2.437 1.00 70.25 113 ALA A C 1
ATOM 866 O O . ALA A 1 113 ? 10.440 -17.711 2.675 1.00 70.25 113 ALA A O 1
ATOM 867 N N . ASP A 1 114 ? 8.959 -19.068 1.646 1.00 67.06 114 ASP A N 1
ATOM 868 C CA . ASP A 1 114 ? 9.932 -20.001 1.057 1.00 67.06 114 ASP A CA 1
ATOM 869 C C . ASP A 1 114 ? 10.909 -19.319 0.079 1.00 67.06 114 ASP A C 1
ATOM 871 O O . ASP A 1 114 ? 11.957 -19.874 -0.246 1.00 67.06 114 ASP A O 1
ATOM 875 N N . ASP A 1 115 ? 10.616 -18.085 -0.341 1.00 61.94 115 ASP A N 1
ATOM 876 C CA . ASP A 1 115 ? 11.437 -17.281 -1.253 1.00 61.94 115 ASP A CA 1
ATOM 877 C C . ASP A 1 115 ? 12.634 -16.587 -0.557 1.00 61.94 115 ASP A C 1
ATOM 879 O O . ASP A 1 115 ? 13.122 -15.554 -1.021 1.00 61.94 115 ASP A O 1
ATOM 883 N N . GLY A 1 116 ? 13.123 -17.137 0.561 1.00 56.88 116 GLY A N 1
ATOM 884 C CA . GLY A 1 116 ? 14.281 -16.608 1.293 1.00 56.88 116 GLY A CA 1
ATOM 885 C C . GLY A 1 116 ? 13.961 -15.403 2.180 1.00 56.88 116 GLY A C 1
ATOM 886 O O . GLY A 1 116 ? 14.810 -14.530 2.371 1.00 56.88 116 GLY A O 1
ATOM 887 N N . ALA A 1 117 ? 12.733 -15.328 2.695 1.00 61.25 117 ALA A N 1
ATOM 888 C CA . ALA A 1 117 ? 12.390 -14.381 3.747 1.00 61.25 117 ALA A CA 1
ATOM 889 C C . ALA A 1 117 ? 13.028 -14.808 5.077 1.00 61.25 117 ALA A C 1
ATOM 891 O O . ALA A 1 117 ? 13.026 -15.995 5.405 1.00 61.25 117 ALA A O 1
ATOM 892 N N . GLU A 1 118 ? 13.531 -13.849 5.862 1.00 53.53 118 GLU A N 1
ATOM 893 C CA . GLU A 1 118 ? 13.867 -14.104 7.267 1.00 53.53 118 GLU A CA 1
ATOM 894 C C . GLU A 1 118 ? 12.607 -14.651 7.953 1.00 53.53 118 GLU A C 1
ATOM 896 O O . GLU A 1 118 ? 11.592 -13.955 8.086 1.00 53.53 118 GLU A O 1
ATOM 901 N N . ALA A 1 119 ? 12.655 -15.912 8.381 1.00 49.31 119 ALA A N 1
ATOM 902 C CA . ALA A 1 119 ? 11.611 -16.555 9.168 1.00 49.31 119 ALA A CA 1
ATOM 903 C C . ALA A 1 119 ? 11.620 -16.034 10.617 1.00 49.31 119 ALA A C 1
ATOM 905 O O . ALA A 1 119 ? 11.493 -16.796 11.566 1.00 49.31 119 ALA A O 1
ATOM 906 N N . ASP A 1 120 ? 11.744 -14.723 10.821 1.00 47.31 120 ASP A N 1
ATOM 907 C CA . ASP A 1 120 ? 11.923 -14.113 12.145 1.00 47.31 120 ASP A CA 1
ATOM 908 C C . ASP A 1 120 ? 10.598 -14.011 12.936 1.00 47.31 120 ASP A C 1
ATOM 910 O O . ASP A 1 120 ? 10.380 -13.139 13.778 1.00 47.31 120 ASP A O 1
ATOM 914 N N . LEU A 1 121 ? 9.635 -14.876 12.603 1.00 54.31 121 LEU A N 1
ATOM 915 C CA . LEU A 1 121 ? 8.245 -14.806 13.053 1.00 54.31 121 LEU A CA 1
ATOM 916 C C . LEU A 1 121 ? 7.698 -16.158 13.530 1.00 54.31 121 LEU A C 1
ATOM 918 O O . LEU A 1 121 ? 6.517 -16.230 13.885 1.00 54.31 121 LEU A O 1
ATOM 922 N N . GLU A 1 122 ? 8.529 -17.206 13.586 1.00 42.91 122 GLU A N 1
ATOM 923 C CA . GLU A 1 122 ? 8.206 -18.458 14.281 1.00 42.91 122 GLU A CA 1
ATOM 924 C C . GLU A 1 122 ? 8.078 -18.192 15.792 1.00 42.91 122 GLU A C 1
ATOM 926 O O . GLU A 1 122 ? 9.037 -18.262 16.552 1.00 42.91 122 GLU A O 1
ATOM 931 N N . GLY A 1 123 ? 6.879 -17.811 16.235 1.00 45.28 123 GLY A N 1
ATOM 932 C CA . GLY A 1 123 ? 6.585 -17.520 17.644 1.00 45.28 123 GLY A CA 1
ATOM 933 C C . GLY A 1 123 ? 5.758 -16.259 17.882 1.00 45.28 123 GLY A C 1
ATOM 934 O O . GLY A 1 123 ? 5.388 -15.983 19.023 1.00 45.28 123 GLY A O 1
ATOM 935 N N . ARG A 1 124 ? 5.427 -15.489 16.834 1.00 53.72 124 ARG A N 1
ATOM 936 C CA . ARG A 1 124 ? 4.514 -14.347 16.969 1.00 53.72 124 ARG A CA 1
ATOM 937 C C . ARG A 1 124 ? 3.093 -14.887 17.104 1.00 53.72 124 ARG A C 1
ATOM 939 O O . ARG A 1 124 ? 2.509 -15.410 16.158 1.00 53.72 124 ARG A O 1
ATOM 946 N N . ASP A 1 125 ? 2.607 -14.823 18.332 1.00 43.06 125 ASP A N 1
ATOM 947 C CA . ASP A 1 125 ? 1.325 -15.339 18.778 1.00 43.06 125 ASP A CA 1
ATOM 948 C C . ASP A 1 125 ? 0.209 -14.954 17.788 1.00 43.06 125 ASP A C 1
ATOM 950 O O . ASP A 1 125 ? -0.044 -13.773 17.537 1.00 43.06 125 ASP A O 1
ATOM 954 N N . LYS A 1 126 ? -0.481 -15.953 17.217 1.00 47.97 126 LYS A N 1
ATOM 955 C CA . LYS A 1 126 ? -1.653 -15.779 16.326 1.00 47.97 126 LYS A CA 1
ATOM 956 C C . LYS A 1 126 ? -2.868 -15.177 17.067 1.00 47.97 126 LYS A C 1
ATOM 958 O O . LYS A 1 126 ? -3.996 -15.251 16.590 1.00 47.97 126 LYS A O 1
ATOM 963 N N . SER A 1 127 ? -2.641 -14.623 18.258 1.00 39.47 127 SER A N 1
ATOM 964 C CA . SER A 1 127 ? -3.613 -14.094 19.208 1.00 39.47 127 SER A CA 1
ATOM 965 C C . SER A 1 127 ? -3.873 -12.592 19.044 1.00 39.47 127 SER A C 1
ATOM 967 O O . SER A 1 127 ? -4.776 -12.066 19.687 1.00 39.47 127 SER A O 1
ATOM 969 N N . ALA A 1 128 ? -3.176 -11.894 18.138 1.00 46.31 128 ALA A N 1
ATOM 970 C CA . ALA A 1 128 ? -3.382 -10.462 17.884 1.00 46.31 128 ALA A CA 1
ATOM 971 C C . ALA A 1 128 ? -4.642 -10.132 17.048 1.00 46.31 128 ALA A C 1
ATOM 973 O O . ALA A 1 128 ? -4.720 -9.063 16.449 1.00 46.31 128 ALA A O 1
ATOM 974 N N . ASN A 1 129 ? -5.656 -11.003 17.037 1.00 45.91 129 ASN A N 1
ATOM 975 C CA . ASN A 1 129 ? -6.923 -10.827 16.306 1.00 45.91 129 ASN A CA 1
ATOM 976 C C . ASN A 1 129 ? -7.829 -9.698 16.854 1.00 45.91 129 ASN A C 1
ATOM 978 O O . ASN A 1 129 ? -9.031 -9.693 16.600 1.00 45.91 129 ASN A O 1
ATOM 982 N N . SER A 1 130 ? -7.294 -8.750 17.628 1.00 53.47 130 SER A N 1
ATOM 983 C CA . SER A 1 130 ? -8.077 -7.640 18.184 1.00 53.47 130 SER A CA 1
ATOM 984 C C . SER A 1 130 ? -7.278 -6.377 18.521 1.00 53.47 130 SER A C 1
ATOM 986 O O . SER A 1 130 ? -7.827 -5.479 19.157 1.00 53.47 130 SER A O 1
ATOM 988 N N . ALA A 1 131 ? -5.992 -6.296 18.169 1.00 69.75 131 ALA A N 1
ATOM 989 C CA . ALA A 1 131 ? -5.160 -5.141 18.496 1.00 69.75 131 ALA A CA 1
ATOM 990 C C . ALA A 1 131 ? -4.753 -4.400 17.221 1.00 69.75 131 ALA A C 1
ATOM 992 O O . ALA A 1 131 ? -4.344 -5.013 16.238 1.00 69.75 131 ALA A O 1
ATOM 993 N N . LEU A 1 132 ? -4.868 -3.073 17.253 1.00 80.88 132 LEU A N 1
ATOM 994 C CA . LEU A 1 132 ? -4.328 -2.203 16.212 1.00 80.88 132 LEU A CA 1
ATOM 995 C C . LEU A 1 132 ? -2.828 -2.488 16.017 1.00 80.88 132 LEU A C 1
ATOM 997 O O . LEU A 1 132 ? -2.141 -2.776 17.003 1.00 80.88 132 LEU A O 1
ATOM 1001 N N . PRO A 1 133 ? -2.315 -2.417 14.777 1.00 86.19 133 PRO A N 1
ATOM 1002 C CA . PRO A 1 133 ? -0.928 -2.759 14.496 1.00 86.19 133 PRO A CA 1
ATOM 1003 C C . PRO A 1 133 ? 0.023 -1.811 15.228 1.00 86.19 133 PRO A C 1
ATOM 1005 O O . PRO A 1 133 ? -0.177 -0.596 15.256 1.00 86.19 133 PRO A O 1
ATOM 1008 N N . LEU A 1 134 ? 1.080 -2.368 15.817 1.00 88.62 134 LEU A N 1
ATOM 1009 C CA . LEU A 1 134 ? 2.170 -1.575 16.378 1.00 88.62 134 LEU A CA 1
ATOM 1010 C C . LEU A 1 134 ? 3.141 -1.163 15.262 1.00 88.62 134 LEU A C 1
ATOM 1012 O O . LEU A 1 134 ? 3.186 -1.782 14.200 1.00 88.62 134 LEU A O 1
ATOM 1016 N N . GLU A 1 135 ? 4.008 -0.185 15.533 1.00 88.19 135 GLU A N 1
ATOM 1017 C CA . GLU A 1 135 ? 5.036 0.276 14.579 1.00 88.19 135 GLU A CA 1
ATOM 1018 C C . GLU A 1 135 ? 5.889 -0.879 14.020 1.00 88.19 135 GLU A C 1
ATOM 1020 O O . GLU A 1 135 ? 6.142 -0.970 12.820 1.00 88.19 135 GLU A O 1
ATOM 1025 N N . ARG A 1 136 ? 6.262 -1.828 14.888 1.00 83.81 136 ARG A N 1
ATOM 1026 C CA . ARG A 1 136 ? 7.020 -3.034 14.512 1.00 83.81 136 ARG A CA 1
ATOM 1027 C C . ARG A 1 136 ? 6.258 -3.996 13.594 1.00 83.81 136 ARG A C 1
ATOM 1029 O O . ARG A 1 136 ? 6.873 -4.880 13.005 1.00 83.81 136 ARG A O 1
ATOM 1036 N N . ASP A 1 137 ? 4.929 -3.919 13.571 1.00 86.56 137 ASP A N 1
ATOM 1037 C CA . ASP A 1 137 ? 4.073 -4.793 12.768 1.00 86.56 137 ASP A CA 1
ATOM 1038 C C . ASP A 1 137 ? 3.858 -4.175 11.380 1.00 86.56 137 ASP A C 1
ATOM 1040 O O . ASP A 1 137 ? 3.888 -4.879 10.368 1.00 86.56 137 ASP A O 1
ATOM 1044 N N . LEU A 1 138 ? 3.746 -2.843 11.324 1.00 90.00 138 LEU A N 1
ATOM 1045 C CA . LEU A 1 138 ? 3.552 -2.088 10.090 1.00 90.00 138 LEU A CA 1
ATOM 1046 C C . LEU A 1 138 ? 4.643 -2.396 9.054 1.00 90.00 138 LEU A C 1
ATOM 1048 O O . LEU A 1 138 ? 4.334 -2.821 7.945 1.00 90.00 138 LEU A O 1
ATOM 1052 N N . GLY A 1 139 ? 5.921 -2.285 9.417 1.00 84.62 139 GLY A N 1
ATOM 1053 C CA . GLY A 1 139 ? 7.022 -2.511 8.471 1.00 84.62 139 GLY A CA 1
ATOM 1054 C C . GLY A 1 139 ? 7.322 -3.975 8.120 1.00 84.62 139 GLY A C 1
ATOM 1055 O O . GLY A 1 139 ? 8.035 -4.218 7.153 1.00 84.62 139 GLY A O 1
ATOM 1056 N N . ALA A 1 140 ? 6.811 -4.945 8.888 1.00 82.44 140 ALA A N 1
ATOM 1057 C CA . ALA A 1 140 ? 7.254 -6.342 8.795 1.00 82.44 140 ALA A CA 1
ATOM 1058 C C . ALA A 1 140 ? 6.158 -7.331 8.373 1.00 82.44 140 ALA A C 1
ATOM 1060 O O . ALA A 1 140 ? 6.448 -8.321 7.702 1.00 82.44 140 ALA A O 1
ATOM 1061 N N . VAL A 1 141 ? 4.906 -7.108 8.789 1.00 85.44 141 VAL A N 1
ATOM 1062 C CA . VAL A 1 141 ? 3.818 -8.085 8.586 1.00 85.44 141 VAL A CA 1
ATOM 1063 C C . VAL A 1 141 ? 2.608 -7.524 7.847 1.00 85.44 141 VAL A C 1
ATOM 1065 O O . VAL A 1 141 ? 1.773 -8.302 7.400 1.00 85.44 141 VAL A O 1
ATOM 1068 N N . SER A 1 142 ? 2.522 -6.203 7.670 1.00 92.69 142 SER A N 1
ATOM 1069 C CA . SER A 1 142 ? 1.403 -5.549 6.968 1.00 92.69 142 SER A CA 1
ATOM 1070 C C . SER A 1 142 ? 1.678 -5.238 5.484 1.00 92.69 142 SER A C 1
ATOM 1072 O O . SER A 1 142 ? 0.939 -4.494 4.838 1.00 92.69 142 SER A O 1
ATOM 1074 N N . LEU A 1 143 ? 2.7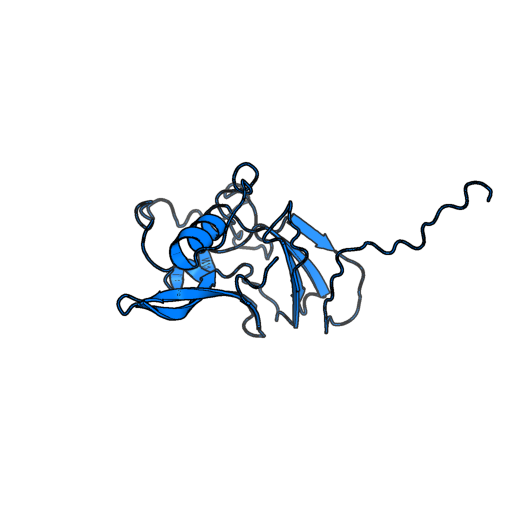49 -5.821 4.945 1.00 94.75 143 LEU A N 1
ATOM 1075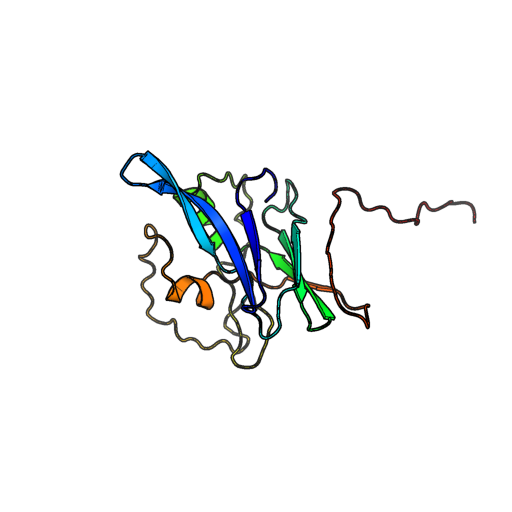 C CA . LEU A 1 143 ? 3.187 -5.683 3.559 1.00 94.75 143 LEU A CA 1
ATOM 1076 C C . LEU A 1 143 ? 2.195 -6.335 2.591 1.00 94.75 143 LEU A C 1
ATOM 1078 O O . LEU A 1 143 ? 1.585 -7.360 2.904 1.00 94.75 143 LEU A O 1
ATOM 1082 N N . TRP A 1 144 ? 2.064 -5.775 1.389 1.00 95.81 144 TRP A N 1
ATOM 1083 C CA . TRP A 1 144 ? 1.215 -6.332 0.335 1.00 95.81 144 TRP A CA 1
ATOM 1084 C C . TRP A 1 144 ? 2.047 -7.123 -0.671 1.00 95.81 144 TRP A C 1
ATOM 1086 O O . TRP A 1 144 ? 3.126 -6.653 -1.026 1.00 95.81 144 TRP A O 1
ATOM 1096 N N . PRO A 1 145 ? 1.609 -8.304 -1.142 1.00 94.50 145 PRO A N 1
ATOM 1097 C CA . PRO A 1 145 ? 2.321 -9.036 -2.185 1.00 94.50 145 PRO A CA 1
ATOM 1098 C C . PRO A 1 145 ? 2.411 -8.216 -3.474 1.00 94.50 145 PRO A C 1
ATOM 1100 O O . PRO A 1 145 ? 1.421 -7.656 -3.952 1.00 94.50 145 PRO A O 1
ATOM 1103 N N . GLU A 1 146 ? 3.605 -8.175 -4.057 1.00 95.38 146 GLU A N 1
ATOM 1104 C CA . GLU A 1 146 ? 3.821 -7.632 -5.391 1.00 95.38 146 GLU A CA 1
ATOM 1105 C C . GLU A 1 146 ? 3.340 -8.656 -6.423 1.00 95.38 146 GLU A C 1
ATOM 1107 O O . GLU A 1 146 ? 3.838 -9.780 -6.486 1.00 95.38 146 GLU A O 1
ATOM 1112 N N . VAL A 1 147 ? 2.362 -8.273 -7.242 1.00 94.38 147 VAL A N 1
ATOM 1113 C CA . VAL A 1 147 ? 1.734 -9.171 -8.223 1.00 94.38 147 VAL A CA 1
ATOM 1114 C C . VAL A 1 147 ? 2.220 -8.926 -9.647 1.00 94.38 147 VAL A C 1
ATOM 1116 O O . VAL A 1 147 ? 2.160 -9.836 -10.473 1.00 94.38 147 VAL A O 1
ATOM 1119 N N . ARG A 1 148 ? 2.685 -7.709 -9.965 1.00 94.25 148 ARG A N 1
ATOM 1120 C CA . ARG A 1 148 ? 3.232 -7.351 -11.286 1.00 94.25 148 ARG A CA 1
ATOM 1121 C C . ARG A 1 148 ? 4.247 -6.215 -11.191 1.00 94.25 148 ARG A C 1
ATOM 1123 O O . ARG A 1 148 ? 4.184 -5.384 -10.288 1.00 94.25 148 ARG A O 1
ATOM 1130 N N . LYS A 1 149 ? 5.100 -6.138 -12.212 1.00 92.75 149 LYS A N 1
ATOM 1131 C CA . LYS A 1 149 ? 5.975 -5.000 -12.502 1.00 92.75 149 LYS A CA 1
ATOM 1132 C C . LYS A 1 149 ? 5.728 -4.501 -13.916 1.00 92.75 149 LYS A C 1
ATOM 1134 O O . LYS A 1 149 ? 5.499 -5.302 -14.823 1.00 92.75 149 LYS A O 1
ATOM 1139 N N . LEU A 1 150 ? 5.776 -3.189 -14.097 1.00 90.38 150 LEU A N 1
ATOM 1140 C CA . LEU A 1 150 ? 5.746 -2.546 -15.401 1.00 90.38 150 LEU A CA 1
ATOM 1141 C C . LEU A 1 150 ? 7.084 -1.837 -15.624 1.00 90.38 150 LEU A C 1
ATOM 1143 O O . LEU A 1 150 ? 7.520 -1.021 -14.811 1.00 90.38 150 LEU A O 1
ATOM 1147 N N . PHE A 1 151 ? 7.707 -2.158 -16.755 1.00 87.12 151 PHE A N 1
ATOM 1148 C CA . PHE A 1 151 ? 8.960 -1.575 -17.230 1.00 87.12 151 PHE A CA 1
ATOM 1149 C C . PHE A 1 151 ? 8.670 -0.714 -18.465 1.00 87.12 151 PHE A C 1
ATOM 1151 O O . PHE A 1 151 ? 7.739 -1.020 -19.210 1.00 87.12 151 PHE A O 1
ATOM 1158 N N . GLY A 1 152 ? 9.467 0.329 -18.724 1.00 72.56 152 GLY A N 1
ATOM 1159 C CA . GLY A 1 152 ? 9.365 1.058 -20.000 1.00 72.56 152 GLY A CA 1
ATOM 1160 C C . GLY A 1 152 ? 9.666 2.556 -19.987 1.00 72.56 152 GLY A C 1
ATOM 1161 O O . GLY A 1 152 ? 9.695 3.160 -21.055 1.00 72.56 152 GLY A O 1
ATOM 1162 N N . HIS A 1 153 ? 9.920 3.171 -18.832 1.00 72.00 153 HIS A N 1
ATOM 1163 C CA . HIS A 1 153 ? 10.402 4.555 -18.749 1.00 72.00 153 HIS A CA 1
ATOM 1164 C C . HIS A 1 153 ? 11.873 4.628 -18.341 1.00 72.00 153 HIS A C 1
ATOM 1166 O O . HIS A 1 153 ? 12.327 3.895 -17.466 1.00 72.00 153 HIS A O 1
ATOM 1172 N N . HIS A 1 154 ? 12.607 5.542 -18.972 1.00 78.25 154 HIS A N 1
ATOM 1173 C CA . HIS A 1 154 ? 14.018 5.815 -18.674 1.00 78.25 154 HIS A CA 1
ATOM 1174 C C . HIS A 1 154 ? 14.194 7.065 -17.791 1.00 78.25 154 HIS A C 1
ATOM 1176 O O . HIS A 1 154 ? 15.306 7.395 -17.371 1.00 78.25 154 HIS A O 1
ATOM 1182 N N . THR A 1 155 ? 13.090 7.762 -17.518 1.00 86.62 155 THR A N 1
ATOM 1183 C CA . THR A 1 155 ? 13.013 9.029 -16.788 1.00 86.62 155 THR A CA 1
ATOM 1184 C C . THR A 1 155 ? 12.347 8.842 -15.428 1.00 86.62 155 THR A C 1
ATOM 1186 O O . THR A 1 155 ? 11.858 7.762 -15.107 1.00 86.62 155 THR A O 1
ATOM 1189 N N . GLU A 1 156 ? 12.334 9.909 -14.637 1.00 88.62 156 GLU A N 1
ATOM 1190 C CA . GLU A 1 156 ? 11.693 9.963 -13.321 1.00 88.62 156 GLU A CA 1
ATOM 1191 C C . GLU A 1 156 ? 10.167 9.812 -13.411 1.00 88.62 156 GLU A C 1
ATOM 1193 O O . GLU A 1 156 ? 9.537 10.208 -14.400 1.00 88.62 156 GLU A O 1
ATOM 1198 N N . ILE A 1 157 ? 9.577 9.236 -12.360 1.00 90.50 157 ILE A N 1
ATOM 1199 C CA . ILE A 1 157 ? 8.129 9.101 -12.198 1.00 90.50 157 ILE A CA 1
ATOM 1200 C C . ILE A 1 157 ? 7.642 10.243 -11.316 1.00 90.50 157 ILE A C 1
ATOM 1202 O O . ILE A 1 157 ? 7.977 10.295 -10.141 1.00 90.50 157 ILE A O 1
ATOM 1206 N N . TYR A 1 158 ? 6.788 11.112 -11.853 1.00 89.25 158 TYR A N 1
ATOM 1207 C CA . TYR A 1 158 ? 6.183 12.194 -11.065 1.00 89.25 158 TYR A CA 1
ATOM 1208 C C . TYR A 1 158 ? 4.740 11.912 -10.655 1.00 89.25 158 TYR A C 1
ATOM 1210 O O . TYR A 1 158 ? 4.278 12.382 -9.622 1.00 89.25 158 TYR A O 1
ATOM 1218 N N . CYS A 1 159 ? 3.988 11.190 -11.487 1.00 91.12 159 CYS A N 1
ATOM 1219 C CA . CYS A 1 159 ? 2.570 10.955 -11.260 1.00 91.12 159 CYS A CA 1
ATOM 1220 C C . CYS A 1 159 ? 2.135 9.642 -11.906 1.00 91.12 159 CYS A C 1
ATOM 1222 O O . CYS A 1 159 ? 2.570 9.300 -13.007 1.00 91.12 159 CYS A O 1
ATOM 1224 N N . LEU A 1 160 ? 1.237 8.936 -11.224 1.00 92.56 160 LEU A N 1
ATOM 1225 C CA . LEU A 1 160 ? 0.523 7.782 -11.746 1.00 92.56 160 LEU A CA 1
ATOM 1226 C C . LEU A 1 160 ? -0.968 8.087 -11.716 1.00 92.56 160 LEU A C 1
ATOM 1228 O O . LEU A 1 160 ? -1.505 8.544 -10.710 1.00 92.56 160 LEU A O 1
ATOM 1232 N N . THR A 1 161 ? -1.641 7.790 -12.820 1.00 91.12 161 THR A N 1
ATOM 1233 C CA . THR A 1 161 ? -3.093 7.889 -12.918 1.00 91.12 161 THR A CA 1
ATOM 1234 C C . THR A 1 161 ? -3.663 6.561 -13.381 1.00 91.12 161 THR A C 1
ATOM 1236 O O . THR A 1 161 ? -2.999 5.785 -14.070 1.00 91.12 161 THR A O 1
ATOM 1239 N N . SER A 1 162 ? -4.896 6.294 -12.983 1.00 88.62 162 SER A N 1
ATOM 1240 C CA . SER A 1 162 ? -5.640 5.116 -13.397 1.00 88.62 162 SER A CA 1
ATOM 1241 C C . SER A 1 162 ? -7.052 5.518 -13.796 1.00 88.62 162 SER A C 1
ATOM 1243 O O . SER A 1 162 ? -7.597 6.523 -13.344 1.00 88.62 162 SER A O 1
ATOM 1245 N N . THR A 1 163 ? -7.627 4.731 -14.694 1.00 86.38 163 THR A N 1
ATOM 1246 C CA . THR A 1 163 ? -8.997 4.872 -15.181 1.00 86.38 163 THR A CA 1
ATOM 1247 C C . THR A 1 163 ? -9.636 3.490 -15.184 1.00 86.38 163 THR A C 1
ATOM 1249 O O . THR A 1 163 ? -8.940 2.485 -15.331 1.00 86.38 163 THR A O 1
ATOM 1252 N N . LEU A 1 164 ? -10.955 3.437 -15.004 1.00 76.75 164 LEU A N 1
ATOM 1253 C CA . LEU A 1 164 ? -11.707 2.183 -15.037 1.00 76.75 164 LEU A CA 1
ATOM 1254 C C . LEU A 1 164 ? -11.756 1.589 -16.456 1.00 76.75 164 LEU A C 1
ATOM 1256 O O . LEU A 1 164 ? -11.815 0.374 -16.621 1.00 76.75 164 LEU A O 1
ATOM 1260 N N . GLU A 1 165 ? -11.713 2.444 -17.478 1.00 75.88 165 GLU A N 1
ATOM 1261 C CA . GLU A 1 165 ? -11.777 2.037 -18.880 1.00 75.88 165 GLU A CA 1
ATOM 1262 C C . GLU A 1 165 ? -10.380 1.954 -19.493 1.00 75.88 165 GLU A C 1
ATOM 1264 O O . GLU A 1 165 ? -9.647 2.946 -19.546 1.00 75.88 165 GLU A O 1
ATOM 1269 N N . ALA A 1 166 ? -10.030 0.783 -20.023 1.00 67.31 166 ALA A N 1
ATOM 1270 C CA . ALA A 1 166 ? -8.862 0.642 -20.875 1.00 67.31 166 ALA A CA 1
ATOM 1271 C C . ALA A 1 166 ? -9.160 1.274 -22.241 1.00 67.31 166 ALA A C 1
ATOM 1273 O O . ALA A 1 166 ? -9.952 0.751 -23.021 1.00 67.31 166 ALA A O 1
ATOM 1274 N N . ARG A 1 167 ? -8.505 2.394 -22.552 1.00 58.94 167 ARG A N 1
ATOM 1275 C CA . ARG A 1 167 ? -8.502 2.955 -23.907 1.00 58.94 167 ARG A CA 1
ATOM 1276 C C . ARG A 1 167 ? -7.344 2.356 -24.683 1.00 58.94 167 ARG A C 1
ATOM 1278 O O . ARG A 1 167 ? -6.251 2.915 -24.718 1.00 58.94 167 ARG A O 1
ATOM 1285 N N . THR A 1 168 ? -7.564 1.194 -25.278 1.00 59.19 168 THR A N 1
ATOM 1286 C CA . THR A 1 168 ? -6.652 0.689 -26.300 1.00 59.19 168 THR A CA 1
ATOM 1287 C C . THR A 1 168 ? -7.077 1.291 -27.629 1.00 59.19 168 THR A C 1
ATOM 1289 O O . THR A 1 168 ? -8.196 1.047 -28.058 1.00 59.19 168 THR A O 1
ATOM 1292 N N . ASN A 1 169 ? -6.191 2.002 -28.332 1.00 51.47 169 ASN A N 1
ATOM 1293 C CA . ASN A 1 169 ? -6.400 2.393 -29.740 1.00 51.47 169 ASN A CA 1
ATOM 1294 C C . ASN A 1 169 ? -6.396 1.172 -30.699 1.00 51.47 169 ASN A C 1
ATOM 1296 O O . ASN A 1 169 ? -6.036 1.286 -31.865 1.00 51.47 169 ASN A O 1
ATOM 1300 N N . LEU A 1 170 ? -6.751 -0.010 -30.193 1.00 54.16 170 LEU A N 1
ATOM 1301 C CA . LEU A 1 170 ? -6.909 -1.266 -30.915 1.00 54.16 170 LEU A CA 1
ATOM 1302 C C . LEU A 1 170 ? -8.396 -1.513 -31.184 1.00 54.16 170 LEU A C 1
ATOM 1304 O O . LEU A 1 170 ? -8.875 -2.638 -31.056 1.00 54.16 170 LEU A O 1
ATOM 1308 N N . ASP A 1 171 ? -9.127 -0.463 -31.558 1.00 50.62 171 ASP A N 1
ATOM 1309 C CA . ASP A 1 171 ? -10.376 -0.643 -32.285 1.00 50.62 171 ASP A CA 1
ATOM 1310 C C . ASP A 1 171 ? -9.998 -1.242 -33.639 1.00 50.62 171 ASP A C 1
ATOM 1312 O O . ASP A 1 171 ? -9.622 -0.553 -34.589 1.00 50.62 171 ASP A O 1
ATOM 1316 N N . GLY A 1 172 ? -9.999 -2.573 -33.672 1.00 49.03 172 GLY A N 1
ATOM 1317 C CA . GLY A 1 172 ? -9.825 -3.351 -34.877 1.00 49.03 172 GLY A CA 1
ATOM 1318 C C . GLY A 1 172 ? -10.853 -2.900 -35.898 1.00 49.03 172 GLY A C 1
ATOM 1319 O O . GLY A 1 172 ? -12.048 -3.136 -35.739 1.00 49.03 172 GLY A O 1
ATOM 1320 N N . ASN A 1 173 ? -10.375 -2.284 -36.971 1.00 45.38 173 ASN A N 1
ATOM 1321 C CA . ASN A 1 173 ? -11.067 -2.386 -38.236 1.00 45.38 173 ASN A CA 1
ATOM 1322 C C . ASN A 1 173 ? -10.913 -3.846 -38.700 1.00 45.38 173 ASN A C 1
ATOM 1324 O O . ASN A 1 173 ? -9.789 -4.249 -38.992 1.00 45.38 173 ASN A O 1
ATOM 1328 N N . PRO A 1 174 ? -11.982 -4.657 -38.791 1.00 54.09 174 PRO A N 1
ATOM 1329 C CA . PRO A 1 174 ? -11.879 -6.008 -39.341 1.00 54.09 174 PRO A CA 1
ATOM 1330 C C . PRO A 1 174 ? -11.628 -6.027 -40.865 1.00 54.09 174 PRO A C 1
ATOM 1332 O O . PRO A 1 174 ? -11.583 -7.106 -41.444 1.00 54.09 174 PRO A O 1
ATOM 1335 N N . ASN A 1 175 ? -11.472 -4.864 -41.517 1.00 42.06 175 ASN A N 1
ATOM 1336 C CA . ASN A 1 175 ? -11.233 -4.713 -42.958 1.00 42.06 175 ASN A CA 1
ATOM 1337 C C . ASN A 1 175 ? -9.961 -3.904 -43.308 1.00 42.06 175 ASN A C 1
ATOM 1339 O O . ASN A 1 175 ? -9.957 -3.162 -44.294 1.00 42.06 175 ASN A O 1
ATOM 1343 N N . CYS A 1 176 ? -8.881 -4.024 -42.535 1.00 41.69 176 CYS A N 1
ATOM 1344 C CA . CYS A 1 176 ? -7.539 -3.627 -42.983 1.00 41.69 176 CYS A CA 1
ATOM 1345 C C . CYS A 1 176 ? -6.548 -4.771 -42.799 1.00 41.69 176 CYS A C 1
ATOM 1347 O O . CYS A 1 176 ? -6.563 -5.377 -41.706 1.00 41.69 176 CYS A O 1
#

Organism: Cyclophora tenuis (NCBI:txid216820)

Sequence (176 aa):
AFAGEYLLTVSNDQTCRLWAPVKSVSEKEVWLELARPQVHGYDLAAITSVSTQHHRHTIVTGADEKEIRVFDAPLSTVQILEQAANCATNGDKASRVDRAYIPSLGLSNKASADDGAEADLEGRDKSANSALPLERDLGAVSLWPEVRKLFGHHTEIYCLTSTLEARTNLDGNPNC

InterPro domains:
  IPR015943 WD40/YVTN repeat-like-containing domain superfamily [G3DSA:2.130.10.10] (1-167)
  IPR036322 WD40-repeat-containing domain superfamily [SSF50978] (4-159)
  IPR037289 Elongator complex protein 2 [PTHR44111] (3-163)